Protein AF-A0A380K3W0-F1 (afdb_monomer_lite)

Sequence (89 aa):
MSLSIIISSILFGLILSSLVSFLEMSLSKKQRWLLAIMEITLGTLGAVSAQYLLAGAFGPVLLGLSVVPMTTGVLVMMGLVRYAYSKLA

pLDDT: mean 77.15, std 7.98, range [53.81, 87.75]

Organism: NCBI:txid1337

Structure (mmCIF, N/CA/C/O backbone):
data_AF-A0A380K3W0-F1
#
_entry.id   AF-A0A380K3W0-F1
#
loop_
_atom_site.group_PDB
_atom_site.id
_atom_site.type_symbol
_atom_site.label_atom_id
_atom_site.label_alt_id
_atom_site.label_comp_id
_atom_site.label_asym_id
_atom_site.label_entity_id
_atom_site.label_seq_id
_atom_site.pdbx_PDB_ins_code
_atom_site.Cartn_x
_atom_site.Cartn_y
_atom_site.Cartn_z
_atom_site.occupancy
_atom_site.B_iso_or_equiv
_atom_site.auth_seq_id
_atom_site.auth_comp_id
_atom_site.auth_asym_id
_atom_site.auth_atom_id
_atom_site.pdbx_PDB_model_num
ATOM 1 N N . MET A 1 1 ? 18.825 -4.773 -8.739 1.00 59.50 1 MET A N 1
ATOM 2 C CA . MET A 1 1 ? 17.660 -3.880 -8.555 1.00 59.50 1 MET A CA 1
ATOM 3 C C . MET A 1 1 ? 18.162 -2.537 -8.074 1.00 59.50 1 MET A C 1
ATOM 5 O O . MET A 1 1 ? 18.951 -2.520 -7.138 1.00 59.50 1 MET A O 1
ATOM 9 N N . SER A 1 2 ? 17.782 -1.436 -8.716 1.00 72.00 2 SER A N 1
ATOM 10 C CA . SER A 1 2 ? 18.216 -0.112 -8.273 1.00 72.00 2 SER A CA 1
ATOM 11 C C . SER A 1 2 ? 17.382 0.338 -7.072 1.00 72.00 2 SER A C 1
ATOM 13 O O . SER A 1 2 ? 16.163 0.176 -7.058 1.00 72.00 2 SER A O 1
ATOM 15 N N . LEU A 1 3 ? 18.036 0.930 -6.072 1.00 76.44 3 LEU A N 1
ATOM 16 C CA . LEU A 1 3 ? 17.404 1.528 -4.888 1.00 76.44 3 LEU A CA 1
ATOM 17 C C . LEU A 1 3 ? 16.244 2.479 -5.259 1.00 76.44 3 LEU A C 1
ATOM 19 O O . LEU A 1 3 ? 15.250 2.570 -4.543 1.00 76.44 3 LEU A O 1
ATOM 23 N N . SER A 1 4 ? 16.343 3.119 -6.428 1.00 75.88 4 SER A N 1
ATOM 24 C CA . SER A 1 4 ? 15.310 3.982 -7.005 1.00 75.88 4 SER A CA 1
ATOM 25 C C . SER A 1 4 ? 13.955 3.293 -7.182 1.00 75.88 4 SER A C 1
ATOM 27 O O . SER A 1 4 ? 12.933 3.901 -6.888 1.00 75.88 4 SER A O 1
ATOM 29 N N . ILE A 1 5 ? 13.927 2.018 -7.586 1.00 73.38 5 ILE A N 1
ATOM 30 C CA . ILE A 1 5 ? 12.685 1.262 -7.809 1.00 73.38 5 ILE A CA 1
ATOM 31 C C . ILE A 1 5 ? 11.912 1.100 -6.498 1.00 73.38 5 ILE A C 1
ATOM 33 O O . ILE A 1 5 ? 10.700 1.310 -6.451 1.00 73.38 5 ILE A O 1
ATOM 37 N N . ILE A 1 6 ? 12.620 0.756 -5.421 1.00 76.19 6 ILE A N 1
ATOM 38 C CA . ILE A 1 6 ? 12.024 0.543 -4.099 1.00 76.19 6 ILE A CA 1
ATOM 39 C C . ILE A 1 6 ? 11.471 1.866 -3.565 1.00 76.19 6 ILE A C 1
ATOM 41 O O . ILE A 1 6 ? 10.313 1.929 -3.162 1.00 76.19 6 ILE A O 1
ATOM 45 N N . ILE A 1 7 ? 12.264 2.939 -3.637 1.00 82.69 7 ILE A N 1
ATOM 46 C CA . ILE A 1 7 ? 11.863 4.268 -3.159 1.00 82.69 7 ILE A CA 1
ATOM 47 C C . ILE A 1 7 ? 10.624 4.772 -3.909 1.00 82.69 7 ILE A C 1
ATOM 49 O O . ILE A 1 7 ? 9.659 5.202 -3.282 1.00 82.69 7 ILE A O 1
ATOM 53 N N . SER A 1 8 ? 10.606 4.674 -5.238 1.00 78.31 8 SER A N 1
ATOM 54 C CA . SER A 1 8 ? 9.467 5.114 -6.048 1.00 78.31 8 SER A CA 1
ATOM 55 C C . SER A 1 8 ? 8.201 4.287 -5.793 1.00 78.31 8 SER A C 1
ATOM 57 O O . SER A 1 8 ? 7.113 4.856 -5.739 1.00 78.31 8 SER A O 1
ATOM 59 N N . SER A 1 9 ? 8.329 2.976 -5.564 1.00 74.00 9 SER A N 1
ATOM 60 C CA . SER A 1 9 ? 7.200 2.098 -5.209 1.00 74.00 9 SER A CA 1
ATOM 61 C C . SER A 1 9 ? 6.594 2.459 -3.851 1.00 74.00 9 SER A C 1
ATOM 63 O O . SER A 1 9 ? 5.373 2.504 -3.704 1.00 74.00 9 SER A O 1
ATOM 65 N N . ILE A 1 10 ? 7.449 2.759 -2.868 1.00 81.31 10 ILE A N 1
ATOM 66 C CA . ILE A 1 10 ? 7.026 3.209 -1.539 1.00 81.31 10 ILE A CA 1
ATOM 67 C C . ILE A 1 10 ? 6.314 4.558 -1.655 1.00 81.31 10 ILE A C 1
ATOM 69 O O . ILE A 1 10 ? 5.194 4.692 -1.177 1.00 81.31 10 ILE A O 1
ATOM 73 N N . LEU A 1 11 ? 6.906 5.545 -2.332 1.00 85.50 11 LEU A N 1
ATOM 74 C CA . LEU A 1 11 ? 6.283 6.863 -2.500 1.00 85.50 11 LEU A CA 1
ATOM 75 C C . LEU A 1 11 ? 4.920 6.769 -3.194 1.00 85.50 11 LEU A C 1
ATOM 77 O O . LEU A 1 11 ? 3.960 7.391 -2.744 1.00 85.50 11 LEU A O 1
ATOM 81 N N . PHE A 1 12 ? 4.814 5.952 -4.244 1.00 82.25 12 PHE A N 1
ATOM 82 C CA . PHE A 1 12 ? 3.549 5.724 -4.936 1.00 82.25 12 PHE A CA 1
ATOM 83 C C . PHE A 1 12 ? 2.497 5.111 -4.007 1.00 82.25 12 PHE A C 1
ATOM 85 O O . PHE A 1 12 ? 1.375 5.611 -3.923 1.00 82.25 12 PHE A O 1
ATOM 92 N N . GLY A 1 13 ? 2.871 4.069 -3.259 1.00 77.94 13 GLY A N 1
ATOM 93 C CA . GLY A 1 13 ? 1.983 3.442 -2.287 1.00 77.94 13 GLY A CA 1
ATOM 94 C C . GLY A 1 13 ? 1.523 4.403 -1.188 1.00 77.94 13 GLY A C 1
ATOM 95 O O . GLY A 1 13 ? 0.349 4.378 -0.828 1.00 77.94 13 GLY A O 1
ATOM 96 N N . LEU A 1 14 ? 2.398 5.292 -0.698 1.00 82.94 14 LEU A N 1
ATOM 97 C CA . LEU A 1 14 ? 2.050 6.306 0.306 1.00 82.94 14 LEU A CA 1
ATOM 98 C C . LEU A 1 14 ? 1.007 7.291 -0.239 1.00 82.94 14 LEU A C 1
ATOM 100 O O . LEU A 1 14 ? 0.006 7.558 0.430 1.00 82.94 14 LEU A O 1
ATOM 104 N N . ILE A 1 15 ? 1.228 7.813 -1.451 1.00 82.94 15 ILE A N 1
ATOM 105 C CA . ILE A 1 15 ? 0.335 8.784 -2.100 1.00 82.94 15 ILE A CA 1
ATOM 106 C C . ILE A 1 15 ? -1.036 8.157 -2.337 1.00 82.94 15 ILE A C 1
ATOM 108 O O . ILE A 1 15 ? -2.053 8.735 -1.955 1.00 82.94 15 ILE A O 1
ATOM 112 N N . LEU A 1 16 ? -1.061 6.965 -2.938 1.00 78.12 16 LEU A N 1
ATOM 113 C CA . LEU A 1 16 ? -2.306 6.311 -3.316 1.00 78.12 16 LEU A CA 1
ATOM 114 C C . LEU A 1 16 ? -3.120 5.901 -2.087 1.00 78.12 16 LEU A C 1
ATOM 116 O O . LEU A 1 16 ? -4.323 6.143 -2.046 1.00 78.12 16 LEU A O 1
ATOM 120 N N . SER A 1 17 ? -2.460 5.365 -1.057 1.00 76.88 17 SER A N 1
ATOM 121 C CA . SER A 1 17 ? -3.137 5.001 0.191 1.00 76.88 17 SER A CA 1
ATOM 122 C C . SER A 1 17 ? -3.706 6.227 0.897 1.00 76.88 17 SER A C 1
ATOM 124 O O . SER A 1 17 ? -4.852 6.203 1.325 1.00 76.88 17 SER A O 1
ATOM 126 N N . SER A 1 18 ? -2.953 7.333 0.940 1.00 75.81 18 SER A N 1
A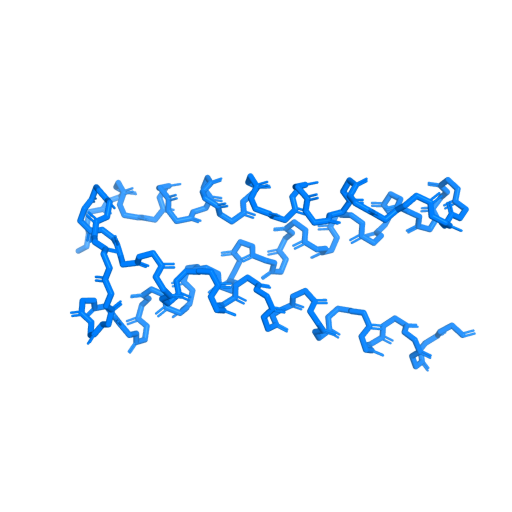TOM 127 C CA . SER A 1 18 ? -3.432 8.591 1.528 1.00 75.81 18 SER A CA 1
ATOM 128 C C . SER A 1 18 ? -4.651 9.146 0.786 1.00 75.81 18 SER A C 1
ATOM 130 O O . SER A 1 18 ? -5.589 9.621 1.420 1.00 75.81 18 SER A O 1
ATOM 132 N N . LEU A 1 19 ? -4.661 9.059 -0.548 1.00 75.50 19 LEU A N 1
ATOM 133 C CA . LEU A 1 19 ? -5.793 9.452 -1.394 1.00 75.50 19 LEU A CA 1
ATOM 134 C C . LEU A 1 19 ? -7.050 8.640 -1.073 1.00 75.50 19 LEU A C 1
ATOM 136 O O . LEU A 1 19 ? -8.131 9.207 -0.921 1.00 75.50 19 LEU A O 1
ATOM 140 N N . VAL A 1 20 ? -6.905 7.322 -0.935 1.00 70.88 20 VAL A N 1
ATOM 141 C CA . VAL A 1 20 ? -8.026 6.430 -0.629 1.00 70.88 20 VAL A CA 1
ATOM 142 C C . VAL A 1 20 ? -8.521 6.629 0.808 1.00 70.88 20 VAL A C 1
ATOM 144 O O . VAL A 1 20 ? -9.727 6.754 1.006 1.00 70.88 20 VAL A O 1
ATOM 147 N N . SER A 1 21 ? -7.630 6.776 1.797 1.00 70.00 21 SER A N 1
ATOM 148 C CA . SER A 1 21 ? -8.028 7.119 3.172 1.00 70.00 21 SER A CA 1
ATOM 149 C C . SER A 1 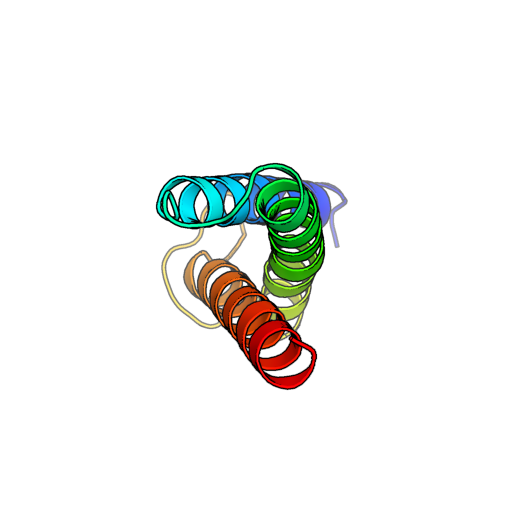21 ? -8.748 8.474 3.249 1.00 70.00 21 SER A C 1
ATOM 151 O O . SER A 1 21 ? -9.654 8.650 4.062 1.00 70.00 21 SER A O 1
ATOM 153 N N . PHE A 1 22 ? -8.368 9.451 2.414 1.00 68.31 22 PHE A N 1
ATOM 154 C CA . PHE A 1 22 ? -8.992 10.781 2.390 1.00 68.31 22 PHE A CA 1
ATOM 155 C C . PHE A 1 22 ? -10.423 10.758 1.837 1.00 68.31 22 PHE A C 1
ATOM 157 O O . PHE A 1 22 ? -11.269 11.534 2.284 1.00 68.31 22 PHE A O 1
ATOM 164 N N . LEU A 1 23 ? -10.713 9.844 0.908 1.00 64.38 23 LEU A N 1
ATOM 165 C CA . LEU A 1 23 ? -12.061 9.629 0.373 1.00 64.38 23 LEU A CA 1
ATOM 166 C C . LEU A 1 23 ? -13.026 9.048 1.427 1.00 64.38 23 LEU A C 1
ATOM 168 O O . LEU A 1 23 ? -14.242 9.101 1.244 1.00 64.38 23 LEU A O 1
ATOM 172 N N . GLU A 1 24 ? -12.515 8.568 2.563 1.00 60.97 24 GLU A N 1
ATOM 173 C CA . GLU A 1 24 ? -13.299 7.974 3.642 1.00 60.97 24 GLU A CA 1
ATOM 174 C C . GLU A 1 24 ? -13.518 8.901 4.836 1.00 60.97 24 GLU A C 1
ATOM 176 O O . GLU A 1 24 ? -12.833 8.894 5.862 1.00 60.97 24 GLU A O 1
ATOM 181 N N . MET A 1 25 ? -14.562 9.719 4.716 1.00 55.50 25 MET A N 1
ATOM 182 C CA . MET A 1 25 ? -14.921 10.714 5.723 1.00 55.50 25 MET A CA 1
ATOM 183 C C . MET A 1 25 ? -15.869 10.226 6.837 1.00 55.50 25 MET A C 1
ATOM 185 O O . MET A 1 25 ? -16.221 11.044 7.689 1.00 55.50 25 MET A O 1
ATOM 189 N N . SER A 1 26 ? -16.244 8.941 6.929 1.00 53.81 26 SER A N 1
ATOM 190 C CA . SER A 1 26 ? -17.299 8.485 7.866 1.00 53.81 26 SER A CA 1
ATOM 191 C C . SER A 1 26 ? -16.839 7.886 9.213 1.00 53.81 26 SER A C 1
ATOM 193 O O . SER A 1 26 ? -17.684 7.559 10.041 1.00 53.81 26 SER A O 1
ATOM 195 N N . LEU A 1 27 ? -15.534 7.782 9.504 1.00 60.81 27 LEU A N 1
ATOM 196 C CA . LEU A 1 27 ? -15.031 7.118 10.728 1.00 60.81 27 LEU A CA 1
ATOM 197 C C . LEU A 1 27 ? -14.707 8.073 11.895 1.00 60.81 27 LEU A C 1
ATOM 199 O O . LEU A 1 27 ? -14.245 9.198 11.679 1.00 60.81 27 LEU A O 1
ATOM 203 N N . SER A 1 28 ? -14.865 7.591 13.136 1.00 67.75 28 SER A N 1
ATOM 204 C CA . SER A 1 28 ? -14.428 8.253 14.383 1.00 67.75 28 SER A CA 1
ATOM 205 C C . SER A 1 28 ? -12.935 8.621 14.346 1.00 67.75 28 SER A C 1
ATOM 207 O O . SER A 1 28 ? -12.117 7.834 13.871 1.00 67.75 28 SER A O 1
ATOM 209 N N . LYS A 1 29 ? -12.545 9.798 14.873 1.00 68.75 29 LYS A N 1
ATOM 210 C CA . LYS A 1 29 ? -11.175 10.361 14.755 1.00 68.75 29 LYS A CA 1
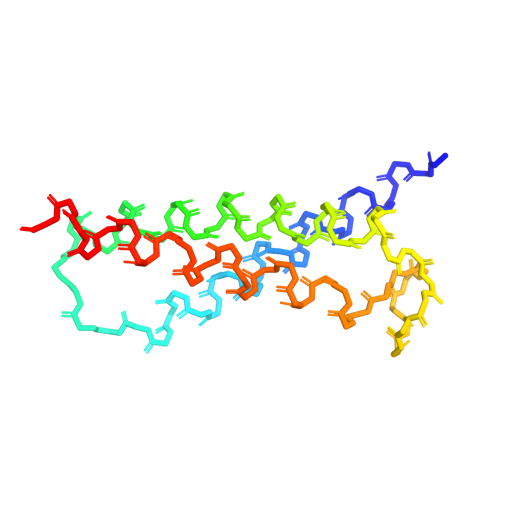ATOM 211 C C . LYS A 1 29 ? -10.056 9.376 15.130 1.00 68.75 29 LYS A C 1
ATOM 213 O O . LYS A 1 29 ? -9.060 9.319 14.420 1.00 68.75 29 LYS A O 1
ATOM 218 N N . LYS A 1 30 ? -10.198 8.605 16.218 1.00 69.62 30 LYS A N 1
ATOM 219 C CA . LYS A 1 30 ? -9.162 7.644 16.659 1.00 69.62 30 LYS A CA 1
ATOM 220 C C . LYS A 1 30 ? -9.056 6.427 15.737 1.00 69.62 30 LYS A C 1
ATOM 222 O O . LYS A 1 30 ? -7.953 6.023 15.385 1.00 69.62 30 LYS A O 1
ATOM 227 N N . GLN A 1 31 ? -10.194 5.867 15.337 1.00 70.06 31 GLN A N 1
ATOM 228 C CA . GLN A 1 31 ? -10.244 4.701 14.451 1.00 70.06 31 GLN A CA 1
ATOM 229 C C . GLN A 1 31 ? -9.777 5.061 13.038 1.00 70.06 31 GLN A C 1
ATOM 231 O O . GLN A 1 31 ? -9.036 4.298 12.435 1.00 70.06 31 GLN A O 1
ATOM 236 N N . ARG A 1 32 ? -10.107 6.268 12.562 1.00 73.50 32 ARG A N 1
ATOM 237 C CA . ARG A 1 32 ? -9.644 6.802 11.276 1.00 73.50 32 ARG A CA 1
ATOM 238 C C . ARG A 1 32 ? -8.120 6.895 11.198 1.00 73.50 32 ARG A C 1
ATOM 240 O O . ARG A 1 32 ? -7.550 6.523 10.185 1.00 73.50 32 ARG A O 1
ATOM 247 N N . TRP A 1 33 ? -7.462 7.358 12.263 1.00 73.88 33 TRP A N 1
ATOM 248 C CA . TRP A 1 33 ? -5.998 7.445 12.299 1.00 73.88 33 TRP A CA 1
ATOM 249 C C . TRP A 1 33 ? -5.324 6.071 12.259 1.00 73.88 33 TRP A C 1
ATOM 251 O O . TRP A 1 33 ? -4.377 5.884 11.501 1.00 73.88 33 TRP A O 1
ATOM 261 N N . LEU A 1 34 ? -5.825 5.104 13.033 1.00 75.69 34 LEU A N 1
ATOM 262 C CA . LEU A 1 34 ? -5.315 3.729 13.012 1.00 75.69 34 LEU A CA 1
ATOM 263 C C . LEU A 1 34 ? -5.524 3.068 11.646 1.00 75.69 34 LEU A C 1
ATOM 265 O O . LEU A 1 34 ? -4.586 2.484 11.107 1.00 75.69 34 LEU A O 1
ATOM 269 N N . LEU A 1 35 ? -6.719 3.216 11.066 1.00 78.69 35 LEU A N 1
ATOM 270 C CA . LEU A 1 35 ? -7.027 2.669 9.749 1.00 78.69 35 LEU A CA 1
ATOM 271 C C . LEU A 1 35 ? -6.133 3.295 8.672 1.00 78.69 35 LEU A C 1
ATOM 273 O O . LEU A 1 35 ? -5.533 2.565 7.895 1.00 78.69 35 LEU A O 1
ATOM 277 N N . ALA A 1 36 ? -5.953 4.618 8.693 1.00 78.44 36 ALA A N 1
ATOM 278 C CA . ALA A 1 36 ? -5.093 5.323 7.747 1.00 78.44 36 ALA A CA 1
ATOM 279 C C . ALA A 1 36 ? -3.630 4.859 7.834 1.00 78.44 36 ALA A C 1
ATOM 281 O O . ALA A 1 36 ? -3.001 4.611 6.810 1.00 78.44 36 ALA A O 1
ATOM 282 N N . ILE A 1 37 ? -3.080 4.677 9.041 1.00 80.00 37 ILE A N 1
ATOM 283 C CA . ILE A 1 37 ? -1.708 4.166 9.205 1.00 80.00 37 ILE A CA 1
ATOM 284 C C . ILE A 1 37 ? -1.587 2.745 8.639 1.00 80.00 37 ILE A C 1
ATOM 286 O O . ILE A 1 37 ? -0.611 2.439 7.951 1.00 80.00 37 ILE A O 1
ATOM 290 N N . MET A 1 38 ? -2.571 1.878 8.895 1.00 79.88 38 MET A N 1
ATOM 291 C CA . MET A 1 38 ? -2.569 0.511 8.368 1.00 79.88 38 MET A CA 1
ATOM 292 C C . MET A 1 38 ? -2.701 0.487 6.845 1.00 79.88 38 MET A C 1
ATOM 294 O O . MET A 1 38 ? -1.964 -0.241 6.187 1.00 79.88 38 MET A O 1
ATOM 298 N N . GLU A 1 39 ? -3.587 1.305 6.285 1.00 83.75 39 GLU A N 1
ATOM 299 C CA . GLU A 1 39 ? -3.787 1.457 4.845 1.00 83.75 39 GLU A CA 1
ATOM 300 C C . GLU A 1 39 ? -2.525 1.950 4.141 1.00 83.75 39 GLU A C 1
ATOM 302 O O . GLU A 1 39 ? -2.116 1.365 3.146 1.00 83.75 39 GLU A O 1
ATOM 307 N N . ILE A 1 40 ? -1.854 2.957 4.699 1.00 81.62 40 ILE A N 1
ATOM 308 C CA . ILE A 1 40 ? -0.584 3.480 4.188 1.00 81.62 40 ILE A CA 1
ATOM 309 C C . ILE A 1 40 ? 0.516 2.411 4.240 1.00 81.62 40 ILE A C 1
ATOM 311 O O . ILE A 1 40 ? 1.228 2.180 3.258 1.00 81.62 40 ILE A O 1
ATOM 315 N N . THR A 1 41 ? 0.656 1.725 5.374 1.00 81.81 41 THR A N 1
ATOM 316 C CA . THR A 1 41 ? 1.723 0.730 5.566 1.00 81.81 41 THR A CA 1
ATOM 317 C C . THR A 1 41 ? 1.508 -0.508 4.694 1.00 81.81 41 THR A C 1
ATOM 319 O O . THR A 1 41 ? 2.428 -0.987 4.037 1.00 81.81 41 THR A O 1
ATOM 322 N N . LEU A 1 42 ? 0.284 -1.031 4.643 1.00 85.19 42 LEU A N 1
ATOM 323 C CA . LEU A 1 42 ? -0.019 -2.233 3.868 1.00 85.19 42 LEU A CA 1
ATOM 324 C C . LEU A 1 42 ? -0.182 -1.916 2.380 1.00 85.19 42 LEU A C 1
ATOM 326 O O . LEU A 1 42 ? 0.238 -2.712 1.546 1.00 85.19 42 LEU A O 1
ATOM 330 N N . GLY A 1 43 ? -0.688 -0.734 2.027 1.00 84.12 43 GLY A N 1
ATOM 331 C CA . GLY A 1 43 ? -0.754 -0.262 0.648 1.00 84.12 43 GLY A CA 1
ATOM 332 C C . GLY A 1 43 ? 0.632 -0.095 0.023 1.00 84.12 43 GLY A C 1
ATOM 333 O O . GLY A 1 43 ? 0.863 -0.564 -1.091 1.00 84.12 43 GLY A O 1
ATOM 334 N N . THR A 1 44 ? 1.601 0.472 0.751 1.00 82.50 44 THR A N 1
ATOM 335 C CA . THR A 1 44 ? 3.003 0.536 0.286 1.00 82.50 44 THR A CA 1
ATOM 336 C C . THR A 1 44 ? 3.632 -0.837 0.092 1.00 82.50 44 THR A C 1
ATOM 338 O O . THR A 1 44 ? 4.249 -1.080 -0.946 1.00 82.50 44 THR A O 1
ATOM 341 N N . LEU A 1 45 ? 3.437 -1.763 1.033 1.00 85.69 45 LEU A N 1
ATOM 342 C CA . LEU A 1 45 ? 3.886 -3.150 0.878 1.00 85.69 45 LEU A CA 1
ATOM 343 C C . LEU A 1 45 ? 3.214 -3.841 -0.316 1.00 85.69 45 LEU A C 1
ATOM 345 O O . LEU A 1 45 ? 3.870 -4.582 -1.050 1.00 85.69 45 LEU A O 1
ATOM 349 N N . GLY A 1 46 ? 1.934 -3.558 -0.552 1.00 85.06 46 GLY A N 1
ATOM 350 C CA . GLY A 1 46 ? 1.183 -4.003 -1.721 1.00 85.06 46 GLY A CA 1
ATOM 351 C C . GLY A 1 46 ? 1.791 -3.508 -3.031 1.00 85.06 46 GLY A C 1
ATOM 352 O O . GLY A 1 46 ? 2.086 -4.319 -3.905 1.00 85.06 46 GLY A O 1
ATOM 353 N N . ALA A 1 47 ? 2.051 -2.202 -3.154 1.00 83.75 47 ALA A N 1
ATOM 354 C CA . ALA A 1 47 ? 2.702 -1.619 -4.332 1.00 83.75 47 ALA A CA 1
ATOM 355 C C . ALA A 1 47 ? 4.063 -2.262 -4.618 1.00 83.75 47 ALA A C 1
ATOM 357 O O . ALA A 1 47 ? 4.347 -2.637 -5.755 1.00 83.75 47 ALA A O 1
ATOM 358 N N . VAL A 1 48 ? 4.899 -2.393 -3.583 1.00 83.94 48 VAL A N 1
ATOM 359 C CA . VAL A 1 48 ? 6.236 -2.979 -3.703 1.00 83.94 48 VAL A CA 1
ATOM 360 C C . VAL A 1 48 ? 6.122 -4.441 -4.133 1.00 83.94 48 VAL A C 1
ATOM 362 O O . VAL A 1 48 ? 6.657 -4.812 -5.172 1.00 83.94 48 VAL A O 1
ATOM 365 N N . SER A 1 49 ? 5.389 -5.270 -3.388 1.00 82.75 49 SER A N 1
ATOM 366 C CA . SER A 1 49 ? 5.264 -6.705 -3.680 1.00 82.75 49 SER A CA 1
ATOM 367 C C . SER A 1 49 ? 4.675 -6.983 -5.065 1.00 82.75 49 SER A C 1
ATOM 369 O O . SER A 1 49 ? 5.213 -7.814 -5.795 1.00 82.75 49 SER A O 1
ATOM 371 N N . ALA A 1 50 ? 3.639 -6.252 -5.481 1.00 83.81 50 ALA A N 1
ATOM 372 C CA . ALA A 1 50 ? 3.054 -6.411 -6.806 1.00 83.81 50 ALA A CA 1
ATOM 373 C C . ALA A 1 50 ? 4.020 -5.988 -7.920 1.00 83.81 50 ALA A C 1
ATOM 375 O O . ALA A 1 50 ? 4.126 -6.675 -8.934 1.00 83.81 50 ALA A O 1
ATOM 376 N N . GLN A 1 51 ? 4.788 -4.914 -7.714 1.00 82.25 51 GLN A N 1
ATOM 377 C CA . GLN A 1 51 ? 5.832 -4.519 -8.653 1.00 82.25 51 GLN A CA 1
ATOM 378 C C . GLN A 1 51 ? 6.952 -5.563 -8.751 1.00 82.25 51 GLN A C 1
ATOM 380 O O . GLN A 1 51 ? 7.498 -5.746 -9.832 1.00 82.25 51 GLN A O 1
ATOM 385 N N . TYR A 1 52 ? 7.295 -6.253 -7.660 1.00 80.00 52 TYR A N 1
ATOM 386 C CA . TYR A 1 52 ? 8.272 -7.348 -7.674 1.00 80.00 52 TYR A CA 1
ATOM 387 C C . TYR A 1 52 ? 7.749 -8.588 -8.409 1.00 80.00 52 TYR A C 1
ATOM 389 O O . TYR A 1 52 ? 8.479 -9.185 -9.195 1.00 80.00 52 TYR A O 1
ATOM 397 N N . LEU A 1 53 ? 6.500 -8.983 -8.150 1.00 80.25 53 LEU A N 1
ATOM 398 C CA . LEU A 1 53 ? 5.910 -10.210 -8.696 1.00 80.25 53 LEU A CA 1
ATOM 399 C C . LEU A 1 53 ? 5.501 -10.076 -10.167 1.00 80.25 53 LEU A C 1
ATOM 401 O O . LEU A 1 53 ? 5.520 -11.061 -10.898 1.00 80.25 53 LEU A O 1
ATOM 405 N N . LEU A 1 54 ? 5.129 -8.869 -10.600 1.00 78.88 54 LEU A N 1
ATOM 406 C CA . LEU A 1 54 ? 4.575 -8.597 -11.931 1.00 78.88 54 LEU A CA 1
ATOM 407 C C . LEU A 1 54 ? 5.382 -7.527 -12.685 1.00 78.88 54 LEU A C 1
ATOM 409 O O . LEU A 1 54 ? 4.838 -6.813 -13.532 1.00 7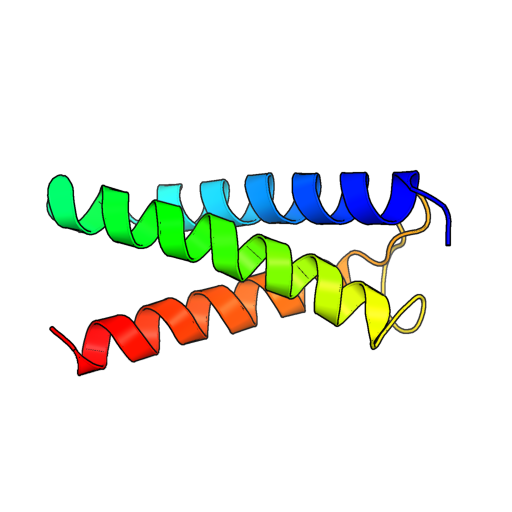8.88 54 LEU A O 1
ATOM 413 N N . ALA A 1 55 ? 6.675 -7.388 -12.368 1.00 66.69 55 ALA A N 1
ATOM 414 C CA . A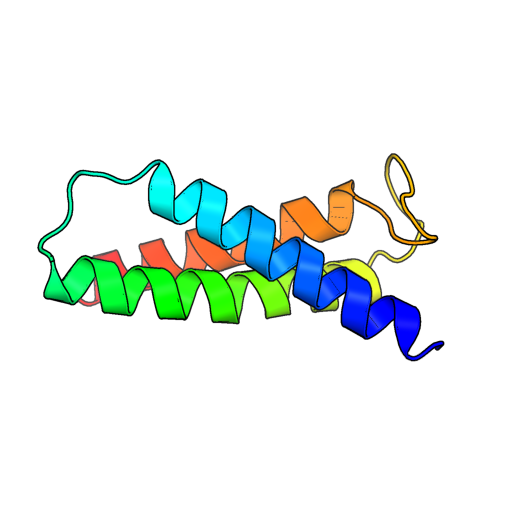LA A 1 55 ? 7.556 -6.369 -12.935 1.00 66.69 55 ALA A CA 1
ATOM 415 C C . ALA A 1 55 ? 7.485 -6.344 -14.473 1.00 66.69 55 ALA A C 1
ATOM 417 O O . ALA A 1 55 ? 7.870 -7.302 -15.138 1.00 66.69 55 ALA A O 1
ATOM 418 N N . GLY A 1 56 ? 7.004 -5.234 -15.042 1.00 63.66 56 GLY A N 1
ATOM 419 C CA . GLY A 1 56 ? 6.967 -5.017 -16.495 1.00 63.66 56 GLY A CA 1
ATOM 420 C C . GLY A 1 56 ? 5.922 -5.838 -17.258 1.00 63.66 56 GLY A C 1
ATOM 421 O O . GLY A 1 56 ? 5.878 -5.747 -18.481 1.00 63.66 56 GLY A O 1
ATOM 422 N N . ALA A 1 57 ? 5.077 -6.610 -16.570 1.00 64.25 57 ALA A N 1
ATOM 423 C CA . ALA A 1 57 ? 4.154 -7.529 -17.224 1.00 64.25 57 ALA A CA 1
ATOM 424 C C . ALA A 1 57 ? 2.881 -6.845 -17.766 1.00 64.25 57 ALA A C 1
ATOM 426 O O . ALA A 1 57 ? 2.310 -7.345 -18.732 1.00 64.25 57 ALA A O 1
ATOM 427 N N . PHE A 1 58 ? 2.429 -5.711 -17.195 1.00 66.75 58 PHE A N 1
ATOM 428 C CA . PHE A 1 58 ? 1.115 -5.136 -17.537 1.00 66.75 58 PHE A CA 1
ATOM 429 C C . PHE A 1 58 ? 1.007 -3.608 -17.376 1.00 66.75 58 PHE A C 1
ATOM 431 O O . PHE A 1 58 ? 1.142 -3.094 -16.279 1.00 66.75 58 PHE A O 1
ATOM 438 N N . GLY A 1 59 ? 0.629 -2.875 -18.430 1.00 69.44 59 GLY A N 1
ATOM 439 C CA . GLY A 1 59 ? 0.184 -1.471 -18.336 1.00 69.44 59 GLY A CA 1
ATOM 440 C C . GLY A 1 59 ? 1.282 -0.391 -18.399 1.00 69.44 59 GLY A C 1
ATOM 441 O O . GLY A 1 59 ? 2.459 -0.707 -18.578 1.00 69.44 59 GLY A O 1
ATOM 442 N N . PRO A 1 60 ? 0.902 0.901 -18.298 1.00 76.31 60 PRO A N 1
ATOM 443 C CA . PRO A 1 60 ? 1.817 2.028 -18.467 1.00 76.31 60 PRO A CA 1
ATOM 444 C C . PRO A 1 60 ? 2.936 2.025 -17.424 1.00 76.31 60 PRO A C 1
ATOM 446 O O . PRO A 1 60 ? 2.721 1.709 -16.252 1.00 76.31 60 PRO A O 1
ATOM 449 N N . VAL A 1 61 ? 4.138 2.392 -17.873 1.00 76.88 61 VAL A N 1
ATOM 450 C CA . VAL A 1 61 ? 5.356 2.385 -17.062 1.00 76.88 61 VAL A CA 1
ATOM 451 C C . VAL A 1 61 ? 5.753 3.822 -16.722 1.00 76.88 61 VAL A C 1
ATOM 453 O O . VAL A 1 61 ? 6.037 4.617 -17.614 1.00 76.88 61 VAL A O 1
ATOM 456 N N . LEU A 1 62 ? 5.802 4.155 -15.433 1.00 71.12 62 LEU A N 1
ATOM 457 C CA . LEU A 1 62 ? 6.300 5.428 -14.910 1.00 71.12 62 LEU A CA 1
ATOM 458 C C . LEU A 1 62 ? 7.613 5.181 -14.170 1.00 71.12 62 LEU A C 1
ATOM 460 O O . LEU A 1 62 ? 7.671 4.344 -13.276 1.00 71.12 62 LEU A O 1
ATOM 464 N N . LEU A 1 63 ? 8.678 5.900 -14.536 1.00 71.94 63 LEU A N 1
ATOM 465 C CA . LEU A 1 63 ? 10.004 5.770 -13.905 1.00 71.94 63 LEU A CA 1
ATOM 466 C C . LEU A 1 63 ? 10.557 4.324 -13.898 1.00 71.94 63 LEU A C 1
ATOM 468 O O . LEU A 1 63 ? 11.252 3.921 -12.969 1.00 71.94 63 LEU A O 1
ATOM 472 N N . GLY A 1 64 ? 10.242 3.531 -14.930 1.00 70.56 64 GLY A N 1
ATOM 473 C CA . GLY A 1 64 ? 10.642 2.118 -15.016 1.00 70.56 64 GLY A CA 1
ATOM 474 C C . GLY A 1 64 ? 9.781 1.163 -14.180 1.00 70.56 64 GLY A C 1
ATOM 475 O O . GLY A 1 64 ? 10.128 -0.008 -14.040 1.00 70.56 64 GLY A O 1
ATOM 476 N N . LEU A 1 65 ? 8.664 1.649 -13.635 1.00 71.81 65 LEU A N 1
ATOM 477 C CA . LEU A 1 65 ? 7.755 0.912 -12.763 1.00 71.81 65 LEU A CA 1
ATOM 478 C C . LEU A 1 65 ? 6.368 0.832 -13.367 1.00 71.81 65 LEU A C 1
ATOM 480 O O . LEU A 1 65 ? 5.888 1.781 -13.975 1.00 71.81 65 LEU A O 1
ATOM 484 N N . SER A 1 66 ? 5.726 -0.315 -13.214 1.00 82.06 66 SER A N 1
ATOM 485 C CA . SER A 1 66 ? 4.464 -0.588 -13.869 1.00 82.06 66 SER A CA 1
ATOM 486 C C . SER A 1 66 ? 3.322 -0.120 -12.973 1.00 82.06 66 SER A C 1
ATOM 488 O O . SER A 1 66 ? 3.158 -0.593 -11.849 1.00 82.06 66 SER A O 1
ATOM 490 N N . VAL A 1 67 ? 2.536 0.839 -13.463 1.00 81.44 67 VAL A N 1
ATOM 491 C CA . VAL A 1 67 ? 1.488 1.489 -12.660 1.00 81.44 67 VAL A CA 1
ATOM 492 C C . VAL A 1 67 ? 0.405 0.492 -12.266 1.00 81.44 67 VAL A C 1
ATOM 494 O O . VAL A 1 67 ? -0.075 0.520 -11.138 1.00 81.44 67 VAL A O 1
ATOM 497 N N . VAL A 1 68 ? 0.041 -0.420 -13.171 1.00 85.75 68 VAL A N 1
ATOM 498 C CA . VAL A 1 68 ? -1.060 -1.363 -12.940 1.00 85.75 68 VAL A CA 1
ATOM 499 C C . VAL A 1 68 ? -0.757 -2.309 -11.772 1.00 85.75 68 VAL A C 1
ATOM 501 O O . VAL A 1 68 ? -1.530 -2.282 -10.816 1.00 85.75 68 VAL A O 1
ATOM 504 N N . PRO A 1 69 ? 0.359 -3.069 -11.752 1.00 84.88 69 PRO A N 1
ATOM 505 C CA . PRO A 1 69 ? 0.741 -3.871 -10.594 1.00 84.88 69 PRO A CA 1
ATOM 506 C C . PRO A 1 69 ? 0.767 -3.071 -9.297 1.00 84.88 69 PRO A C 1
ATOM 508 O O . PRO A 1 69 ? 0.194 -3.508 -8.303 1.00 84.88 69 PRO A O 1
ATOM 511 N N . MET A 1 70 ? 1.370 -1.880 -9.304 1.00 84.81 70 MET A N 1
ATOM 512 C CA . MET A 1 70 ? 1.456 -1.045 -8.107 1.00 84.81 70 MET A CA 1
ATOM 513 C C . MET A 1 70 ? 0.081 -0.676 -7.557 1.00 84.81 70 MET A C 1
ATOM 515 O O . MET A 1 70 ? -0.183 -0.866 -6.372 1.00 84.81 70 MET A O 1
ATOM 519 N N . THR A 1 71 ? -0.807 -0.179 -8.417 1.00 85.06 71 THR A N 1
ATOM 520 C CA . THR A 1 71 ? -2.170 0.189 -8.037 1.00 85.06 71 THR A CA 1
ATOM 521 C C . THR A 1 71 ? -2.958 -1.026 -7.560 1.00 85.06 71 THR A C 1
ATOM 523 O O . THR A 1 71 ? -3.613 -0.951 -6.525 1.00 85.06 71 THR A O 1
ATOM 526 N N . THR A 1 72 ? -2.861 -2.165 -8.250 1.00 87.38 72 THR A N 1
ATOM 527 C CA . THR A 1 72 ? -3.526 -3.404 -7.829 1.00 87.38 72 THR A CA 1
ATOM 528 C C . THR A 1 72 ? -3.040 -3.860 -6.458 1.00 87.38 72 THR A C 1
ATOM 530 O O . THR A 1 72 ? -3.860 -4.163 -5.596 1.00 87.38 72 THR A O 1
ATOM 533 N N . GLY A 1 73 ? -1.727 -3.859 -6.222 1.00 85.94 73 GLY A N 1
ATOM 534 C CA . GLY A 1 73 ? -1.146 -4.238 -4.939 1.00 85.94 73 GLY A CA 1
ATOM 535 C C . GLY A 1 73 ? -1.642 -3.364 -3.790 1.00 85.94 73 GLY A C 1
ATOM 536 O O . GLY A 1 73 ? -2.040 -3.889 -2.750 1.00 85.94 73 GLY A O 1
ATOM 537 N N . VAL A 1 74 ? -1.688 -2.043 -3.996 1.00 86.69 74 VAL A N 1
ATOM 538 C CA . VAL A 1 74 ? -2.243 -1.097 -3.014 1.00 86.69 74 VAL A CA 1
ATOM 539 C C . VAL A 1 74 ? -3.708 -1.414 -2.738 1.00 86.69 74 VAL A C 1
ATOM 541 O O . VAL A 1 74 ? -4.075 -1.635 -1.589 1.00 86.69 74 VAL A O 1
ATOM 544 N N . LEU A 1 75 ? -4.544 -1.483 -3.777 1.00 86.38 75 LEU A N 1
ATOM 545 C CA . LEU A 1 75 ? -5.988 -1.671 -3.626 1.00 86.38 75 LEU A CA 1
ATOM 546 C C . LEU A 1 75 ? -6.337 -2.996 -2.941 1.00 86.38 75 LEU A C 1
ATOM 548 O O . LEU A 1 75 ? -7.197 -3.019 -2.062 1.00 86.38 75 LEU A O 1
ATOM 552 N N . VAL A 1 76 ? -5.653 -4.085 -3.304 1.00 87.75 76 VAL A N 1
ATOM 553 C CA . VAL A 1 76 ? -5.850 -5.399 -2.677 1.00 87.75 76 VAL A CA 1
ATOM 554 C C . VAL A 1 76 ? -5.485 -5.342 -1.199 1.00 87.75 76 VAL A C 1
ATOM 556 O O . VAL A 1 76 ? -6.274 -5.784 -0.366 1.00 87.75 76 VAL A O 1
ATOM 559 N N . MET A 1 77 ? -4.330 -4.764 -0.855 1.00 86.94 77 MET A N 1
ATOM 560 C CA . MET A 1 77 ? -3.904 -4.665 0.541 1.00 86.94 77 MET A CA 1
ATOM 561 C C . MET A 1 77 ? -4.834 -3.781 1.362 1.00 86.94 77 MET A C 1
ATOM 563 O O . MET A 1 77 ? -5.234 -4.183 2.450 1.00 86.94 77 MET A O 1
ATOM 567 N N . MET A 1 78 ? -5.248 -2.631 0.829 1.00 82.44 78 MET A N 1
ATOM 568 C CA . MET A 1 78 ? -6.223 -1.755 1.481 1.00 82.44 78 MET A CA 1
ATOM 569 C C . MET A 1 78 ? -7.566 -2.460 1.698 1.00 82.44 78 MET A C 1
ATOM 571 O O . MET A 1 78 ? -8.110 -2.425 2.802 1.00 82.44 78 MET A O 1
ATOM 575 N N . GLY A 1 79 ? -8.075 -3.168 0.685 1.00 83.38 79 GLY A N 1
ATOM 576 C CA . GLY A 1 79 ? -9.273 -4.000 0.809 1.00 83.38 79 GLY A CA 1
ATOM 577 C C . GLY A 1 79 ? -9.138 -5.061 1.904 1.00 83.38 79 GLY A C 1
ATOM 578 O O . GLY A 1 79 ? -10.064 -5.257 2.693 1.00 83.38 79 GLY A O 1
ATOM 579 N N . LEU A 1 80 ? -7.963 -5.687 2.013 1.00 85.75 80 LEU A N 1
ATOM 580 C CA . LEU A 1 80 ? -7.660 -6.669 3.053 1.00 85.75 80 LEU A CA 1
ATOM 581 C C . LEU A 1 80 ? -7.648 -6.041 4.455 1.00 85.75 80 LEU A C 1
ATOM 583 O O . LEU A 1 80 ? -8.221 -6.620 5.377 1.00 85.75 80 LEU A O 1
ATOM 587 N N . VAL A 1 81 ? -7.051 -4.849 4.611 1.00 84.75 81 VAL A N 1
ATOM 588 C CA . VAL A 1 81 ? -7.059 -4.085 5.876 1.00 84.75 81 VAL A CA 1
ATOM 589 C C . VAL A 1 81 ? -8.489 -3.861 6.342 1.00 84.75 81 VAL A C 1
ATOM 591 O O . VAL A 1 81 ? -8.818 -4.107 7.500 1.00 84.75 81 VAL A O 1
ATOM 594 N N . ARG A 1 82 ? -9.355 -3.428 5.429 1.00 81.50 82 ARG A N 1
ATOM 595 C CA . ARG A 1 82 ? -10.758 -3.121 5.726 1.00 81.50 82 ARG A CA 1
ATOM 596 C C . ARG A 1 82 ? -11.555 -4.358 6.065 1.00 81.50 82 ARG A C 1
ATOM 598 O O . ARG A 1 82 ? -12.320 -4.341 7.023 1.00 81.50 82 ARG A O 1
ATOM 605 N N . TYR A 1 83 ? -11.359 -5.434 5.309 1.00 84.50 83 TYR A N 1
ATOM 606 C CA . TYR A 1 83 ? -11.990 -6.710 5.605 1.00 84.50 83 TYR A CA 1
ATOM 607 C C . TYR A 1 83 ? -11.592 -7.200 7.001 1.00 84.50 83 TYR A C 1
ATOM 609 O O . TYR A 1 83 ? -12.466 -7.513 7.811 1.00 84.50 83 TYR A O 1
ATOM 617 N N . ALA A 1 84 ? -10.294 -7.185 7.317 1.00 82.19 84 ALA A N 1
ATOM 618 C CA . ALA A 1 84 ? -9.794 -7.557 8.635 1.00 82.19 84 ALA A CA 1
ATOM 619 C C . ALA A 1 84 ? -10.385 -6.663 9.734 1.00 82.19 84 ALA A C 1
ATOM 621 O O . ALA A 1 84 ? -10.884 -7.173 10.733 1.00 82.19 84 ALA A O 1
ATOM 622 N N . TYR A 1 85 ? -10.413 -5.345 9.519 1.00 79.69 85 TYR A N 1
ATOM 623 C CA . TYR A 1 85 ? -11.010 -4.397 10.456 1.00 79.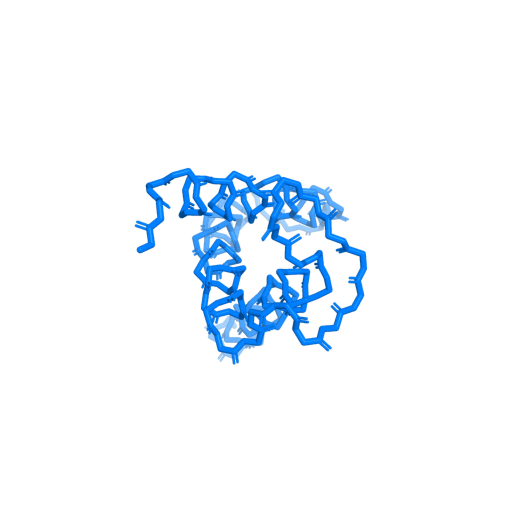69 85 TYR A CA 1
ATOM 624 C C . TYR A 1 85 ? -12.503 -4.671 10.688 1.00 79.69 85 TYR A C 1
ATOM 626 O O . TYR A 1 85 ? -12.940 -4.726 11.831 1.00 79.69 85 TYR A O 1
ATOM 634 N N . SER A 1 86 ? -13.273 -4.939 9.627 1.00 81.31 86 SER A N 1
ATOM 635 C CA . SER A 1 86 ? -14.712 -5.244 9.712 1.00 81.31 86 SER A CA 1
ATOM 636 C C . SER A 1 86 ? -15.040 -6.549 10.442 1.00 81.31 86 SER A C 1
ATOM 638 O O . SER A 1 86 ? -16.168 -6.738 10.881 1.00 81.31 86 SER A O 1
ATOM 640 N N . LYS A 1 87 ? -14.074 -7.470 10.541 1.00 81.06 87 LYS A N 1
ATOM 641 C CA . LYS A 1 87 ? -14.210 -8.731 11.281 1.00 81.06 87 LYS A CA 1
ATOM 642 C C . LYS A 1 87 ? -13.765 -8.624 12.739 1.00 81.06 87 LYS A C 1
ATOM 644 O O . LYS A 1 87 ? -14.105 -9.505 13.522 1.00 81.06 87 LYS A O 1
ATOM 649 N N . LEU A 1 88 ? -12.973 -7.604 13.068 1.00 73.19 88 LEU A N 1
ATOM 650 C CA . LEU A 1 88 ? -12.415 -7.363 14.400 1.00 73.19 88 LEU A CA 1
ATOM 651 C C . LEU A 1 88 ? -13.212 -6.322 15.206 1.00 73.19 88 LEU A C 1
ATOM 653 O O . LEU A 1 88 ? -13.079 -6.301 16.429 1.00 73.19 88 LEU A O 1
ATOM 657 N N . ALA A 1 89 ? -13.976 -5.457 14.533 1.00 58.44 89 ALA A N 1
ATOM 658 C CA . ALA A 1 89 ? -14.888 -4.475 15.127 1.00 58.44 89 ALA A CA 1
ATOM 659 C C . ALA A 1 89 ? -16.271 -5.079 15.407 1.00 58.44 89 ALA A C 1
ATOM 661 O O . ALA A 1 89 ? -16.869 -4.671 16.428 1.00 58.44 89 ALA A O 1
#

Secondary structure (DSSP, 8-state):
--HHHHHHHHHHHHHHHHHHHHT---S-HHHHHHHHHHHHHHHHHHHHHHHHHSTTTSS-EETTEEHHHHHHHHHHHHHHHHHHHHHH-

Foldseek 3Di:
DDPVQLVVLLVVLQVLLQVVLVVDPPDDPVVSVVLSVQLSVQLSVQLNVLCVVCPPPDDDADPSTHPVSSNRRSVVSSVVSVVVVVVVD

Radius of gyration: 13.53 Å; chains: 1; bounding box: 36×21×35 Å